Protein AF-A0A0S2EPJ2-F1 (afdb_monomer_lite)

Structure (mmCIF, N/CA/C/O backbone):
data_AF-A0A0S2EPJ2-F1
#
_entry.id   AF-A0A0S2EPJ2-F1
#
loop_
_atom_site.group_PDB
_atom_site.id
_atom_site.type_symbol
_atom_site.label_atom_id
_atom_site.label_alt_id
_atom_site.label_comp_id
_atom_site.label_asym_id
_atom_site.label_entity_id
_atom_site.label_seq_id
_atom_site.pdbx_PDB_ins_code
_atom_site.Cartn_x
_atom_site.Cartn_y
_atom_site.Cartn_z
_atom_site.occupancy
_atom_site.B_iso_or_equiv
_atom_site.auth_seq_id
_atom_site.auth_comp_id
_atom_site.auth_asym_id
_atom_site.auth_atom_id
_atom_site.pdbx_PDB_model_num
ATOM 1 N N . MET A 1 1 ? -5.954 25.237 12.862 1.00 37.69 1 MET A N 1
ATOM 2 C CA . MET A 1 1 ? -6.078 23.889 13.452 1.00 37.69 1 MET A CA 1
ATOM 3 C C . MET A 1 1 ? -5.440 22.920 12.478 1.00 37.69 1 MET A C 1
ATOM 5 O O . MET A 1 1 ? -5.953 22.766 11.379 1.00 37.69 1 MET A O 1
ATOM 9 N N . THR A 1 2 ? -4.280 22.359 12.800 1.00 46.81 2 THR A N 1
ATOM 10 C CA . THR A 1 2 ? -3.656 21.317 11.978 1.00 46.81 2 THR A CA 1
ATOM 11 C C . THR A 1 2 ? -4.481 20.042 12.136 1.00 46.81 2 THR A C 1
ATOM 13 O O . THR A 1 2 ? -4.413 19.377 13.166 1.00 46.81 2 THR A O 1
ATOM 16 N N . GLN A 1 3 ? -5.319 19.731 11.141 1.00 51.78 3 GLN A N 1
ATOM 17 C CA . GLN A 1 3 ? -5.951 18.419 11.015 1.00 51.78 3 GLN A CA 1
ATOM 18 C C . GLN A 1 3 ? -4.836 17.381 10.850 1.00 51.78 3 GLN A C 1
ATOM 20 O O . GLN A 1 3 ? -4.348 17.144 9.747 1.00 51.78 3 GLN A O 1
ATOM 25 N N . HIS A 1 4 ? -4.417 16.755 11.947 1.00 52.84 4 HIS A N 1
ATOM 26 C CA . HIS A 1 4 ? -3.760 15.459 11.870 1.00 52.84 4 HIS A CA 1
ATOM 27 C C . HIS A 1 4 ? -4.826 14.472 11.401 1.00 52.84 4 HIS A C 1
ATOM 29 O O . HIS A 1 4 ? -5.589 13.940 12.204 1.00 52.84 4 HIS A O 1
ATOM 35 N N . SER A 1 5 ? -4.941 14.307 1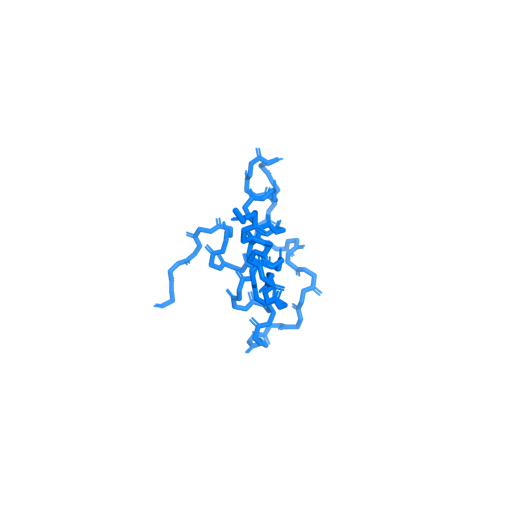0.083 1.00 63.19 5 SER A N 1
ATOM 36 C CA . SER A 1 5 ? -5.751 13.246 9.497 1.00 63.19 5 SER A CA 1
ATOM 37 C C . SER A 1 5 ? -5.248 11.930 10.087 1.00 63.19 5 SER A C 1
ATOM 39 O O . SER A 1 5 ? -4.089 11.564 9.879 1.00 63.19 5 SER A O 1
ATOM 41 N N . LEU A 1 6 ? -6.069 11.283 10.917 1.00 79.00 6 LEU A N 1
ATOM 42 C CA . LEU A 1 6 ? -5.750 9.995 11.521 1.00 79.00 6 LEU A CA 1
ATOM 43 C C . LEU A 1 6 ? -5.663 8.982 10.384 1.00 79.00 6 LEU A C 1
ATOM 45 O O . LEU A 1 6 ? -6.677 8.494 9.896 1.00 79.00 6 LEU A O 1
ATOM 49 N N . MET A 1 7 ? -4.444 8.729 9.920 1.00 85.62 7 MET A N 1
ATOM 50 C CA . MET A 1 7 ? -4.205 7.768 8.855 1.00 85.62 7 MET A CA 1
ATOM 51 C C . MET A 1 7 ? -4.631 6.389 9.335 1.00 85.62 7 MET A C 1
ATOM 53 O O . MET A 1 7 ? -4.166 5.900 10.367 1.00 85.62 7 MET A O 1
ATOM 57 N N . THR A 1 8 ? -5.545 5.782 8.588 1.00 92.44 8 THR A N 1
ATOM 58 C CA . THR A 1 8 ? -6.024 4.437 8.872 1.00 92.44 8 THR A CA 1
ATOM 59 C C . THR A 1 8 ? -4.916 3.425 8.589 1.00 92.44 8 THR A C 1
ATOM 61 O O . THR A 1 8 ? -3.937 3.713 7.894 1.00 92.44 8 THR A O 1
ATOM 64 N N . ARG A 1 9 ? -5.081 2.192 9.085 1.00 94.88 9 ARG A N 1
ATOM 65 C CA . ARG A 1 9 ? -4.186 1.085 8.718 1.00 94.88 9 ARG A CA 1
ATOM 66 C C . ARG A 1 9 ? -4.083 0.938 7.194 1.00 94.88 9 ARG A C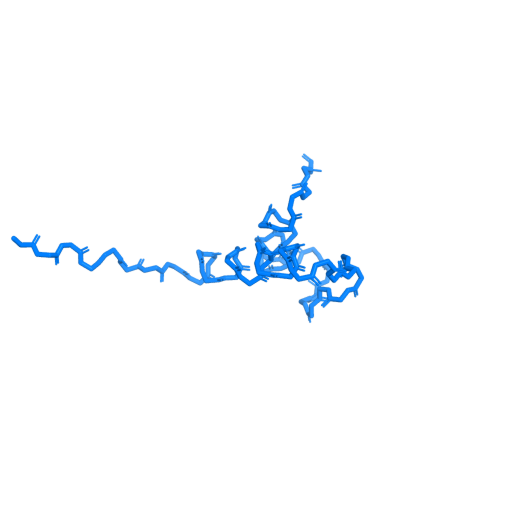 1
ATOM 68 O O . ARG A 1 9 ? -2.976 0.792 6.688 1.00 94.88 9 ARG A O 1
ATOM 75 N N . ASN A 1 10 ? -5.198 1.071 6.473 1.00 95.56 10 ASN A N 1
ATOM 76 C CA . ASN A 1 10 ? -5.206 1.029 5.010 1.00 95.56 10 ASN A CA 1
ATOM 77 C C . ASN A 1 10 ? -4.361 2.147 4.386 1.00 95.56 10 ASN A C 1
ATOM 79 O O . ASN A 1 10 ? -3.601 1.867 3.467 1.00 95.56 10 ASN A O 1
ATOM 83 N N . ASP A 1 11 ? -4.429 3.381 4.893 1.00 96.00 11 ASP A N 1
ATOM 84 C CA . ASP A 1 11 ? -3.654 4.511 4.345 1.00 96.00 11 ASP A CA 1
ATOM 85 C C . ASP A 1 11 ? -2.143 4.357 4.555 1.00 96.00 11 ASP A C 1
ATOM 87 O O . ASP A 1 11 ? -1.331 4.902 3.801 1.00 96.00 11 ASP A O 1
ATOM 91 N N . ILE A 1 12 ? -1.748 3.661 5.622 1.00 96.75 12 ILE A N 1
ATOM 92 C CA . ILE A 1 12 ? -0.347 3.316 5.883 1.00 96.75 12 ILE A CA 1
ATOM 93 C C . ILE A 1 12 ? 0.097 2.253 4.879 1.00 96.75 12 ILE A C 1
ATOM 95 O O . ILE A 1 12 ? 1.063 2.459 4.149 1.00 96.75 12 ILE A O 1
ATOM 99 N N . VAL A 1 13 ? -0.656 1.159 4.784 1.00 97.81 13 VAL A N 1
ATOM 100 C CA . VAL A 1 13 ? -0.323 0.020 3.920 1.00 97.81 13 VAL A CA 1
ATOM 101 C C . VAL A 1 13 ? -0.350 0.398 2.434 1.00 97.81 13 VAL A C 1
ATOM 103 O O . VAL A 1 13 ? 0.490 -0.055 1.657 1.00 97.81 13 VAL A O 1
ATOM 106 N N . LYS A 1 14 ? -1.257 1.291 2.032 1.00 97.25 14 LYS A N 1
ATOM 107 C CA . LYS A 1 14 ? -1.294 1.844 0.676 1.00 97.25 14 LYS A CA 1
ATOM 108 C C . LYS A 1 14 ? -0.017 2.623 0.350 1.00 97.25 14 LYS A C 1
ATOM 110 O O . LYS A 1 14 ? 0.583 2.384 -0.695 1.00 97.25 14 LYS A O 1
ATOM 115 N N . ARG A 1 15 ? 0.472 3.469 1.265 1.00 97.56 15 ARG A N 1
ATOM 1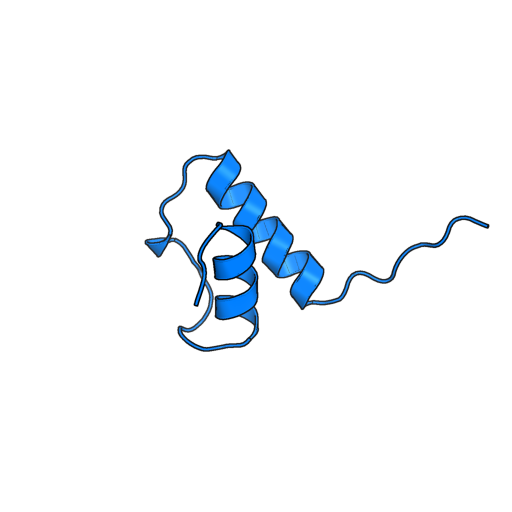16 C CA . ARG A 1 15 ? 1.755 4.175 1.082 1.00 97.56 15 ARG A CA 1
ATOM 117 C C . ARG A 1 15 ? 2.955 3.240 1.022 1.00 97.56 15 ARG A C 1
ATOM 119 O O . ARG A 1 15 ? 3.861 3.482 0.235 1.00 97.56 15 ARG A O 1
ATOM 126 N N . GLU A 1 16 ? 2.952 2.145 1.779 1.00 97.62 16 GLU A N 1
ATOM 127 C CA . GLU A 1 16 ? 4.000 1.121 1.652 1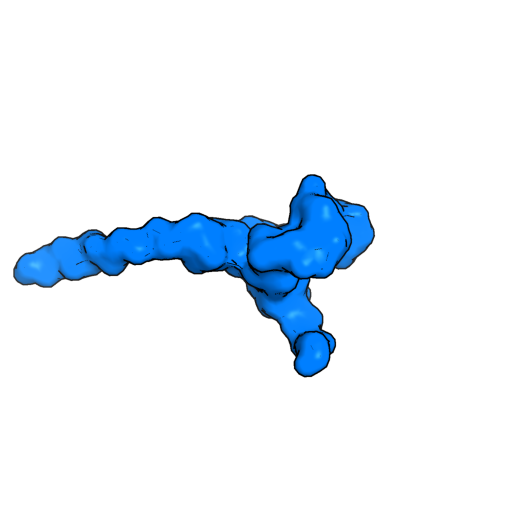.00 97.62 16 GLU A CA 1
ATOM 128 C C . GLU A 1 16 ? 4.045 0.521 0.232 1.00 97.62 16 GLU A C 1
ATOM 130 O O . GLU A 1 16 ? 5.126 0.280 -0.310 1.00 97.62 16 GLU A O 1
ATOM 135 N N . GLY A 1 17 ? 2.881 0.310 -0.392 1.00 97.50 17 GLY A N 1
ATOM 136 C CA . GLY A 1 17 ? 2.777 -0.120 -1.789 1.00 97.50 17 GLY A CA 1
ATOM 137 C C . GLY A 1 17 ? 3.289 0.932 -2.778 1.00 97.50 17 GLY A C 1
ATOM 138 O O . GLY A 1 17 ? 4.040 0.607 -3.703 1.00 97.50 17 GLY A O 1
ATOM 139 N N . GLU A 1 18 ? 2.941 2.203 -2.561 1.00 98.00 18 GLU A N 1
ATOM 140 C CA . GLU A 1 18 ? 3.424 3.335 -3.367 1.00 98.00 18 GLU A CA 1
ATOM 141 C C . GLU A 1 18 ? 4.954 3.462 -3.306 1.00 98.00 18 GLU A C 1
ATOM 143 O O . GLU A 1 18 ? 5.608 3.623 -4.343 1.00 98.00 18 GLU A O 1
ATOM 148 N N . ASP A 1 19 ? 5.531 3.313 -2.112 1.00 97.88 19 ASP A N 1
ATOM 149 C CA . ASP A 1 19 ? 6.975 3.314 -1.876 1.00 97.88 19 ASP A CA 1
ATOM 150 C C . ASP A 1 19 ? 7.663 2.140 -2.575 1.00 97.88 19 ASP A C 1
ATOM 152 O O . ASP A 1 19 ? 8.714 2.309 -3.205 1.00 97.88 19 ASP A O 1
ATOM 156 N N . ALA A 1 20 ? 7.075 0.943 -2.506 1.00 97.31 20 ALA A N 1
ATOM 157 C CA . ALA A 1 20 ? 7.595 -0.229 -3.199 1.00 97.31 20 ALA A CA 1
ATOM 158 C C . ALA A 1 20 ? 7.614 -0.017 -4.723 1.00 97.31 20 ALA A C 1
ATOM 160 O O . ALA A 1 20 ? 8.636 -0.289 -5.364 1.00 97.31 20 ALA A O 1
ATOM 161 N N . ARG A 1 21 ? 6.542 0.547 -5.296 1.00 96.88 21 ARG A N 1
ATOM 162 C CA . ARG A 1 21 ? 6.493 0.924 -6.718 1.00 96.88 21 ARG A CA 1
ATOM 163 C C . ARG A 1 21 ? 7.557 1.969 -7.058 1.00 96.88 21 ARG A C 1
ATOM 165 O O . ARG A 1 21 ? 8.290 1.793 -8.030 1.00 96.88 21 ARG A O 1
ATOM 172 N N . SER A 1 22 ? 7.674 3.027 -6.254 1.00 97.06 22 SER A N 1
ATOM 173 C CA . SER A 1 22 ? 8.665 4.101 -6.433 1.00 97.06 22 SER A CA 1
ATOM 174 C C . SER A 1 22 ? 10.100 3.557 -6.459 1.00 97.06 22 SER A C 1
ATOM 176 O O . SER A 1 22 ? 10.917 3.931 -7.301 1.00 97.06 22 SER A O 1
ATOM 178 N N . ARG A 1 23 ? 10.381 2.566 -5.607 1.00 96.94 23 ARG A N 1
ATOM 179 C CA . ARG A 1 23 ? 11.672 1.866 -5.531 1.00 96.94 23 ARG A CA 1
ATOM 180 C C . ARG A 1 23 ? 11.853 0.766 -6.583 1.00 96.94 23 ARG A C 1
ATOM 182 O O . ARG A 1 23 ? 12.825 0.019 -6.493 1.00 96.94 23 ARG A O 1
ATOM 189 N N . ARG A 1 24 ? 10.942 0.645 -7.558 1.00 94.56 24 ARG A N 1
ATOM 190 C CA . ARG A 1 24 ? 10.943 -0.395 -8.607 1.00 94.56 24 ARG A CA 1
ATOM 191 C C . ARG A 1 24 ? 11.035 -1.822 -8.042 1.00 94.56 24 ARG A C 1
ATOM 193 O O . ARG A 1 24 ? 11.684 -2.683 -8.635 1.00 94.56 24 ARG A O 1
ATOM 200 N N . ARG A 1 25 ? 10.419 -2.069 -6.880 1.00 94.56 25 ARG A N 1
ATOM 201 C CA . ARG A 1 25 ? 10.288 -3.420 -6.310 1.00 94.56 25 ARG A CA 1
ATOM 202 C C . ARG A 1 25 ? 9.328 -4.261 -7.139 1.00 94.56 25 ARG A C 1
ATOM 204 O O . ARG A 1 25 ? 8.598 -3.741 -7.981 1.00 94.56 25 ARG A O 1
ATOM 211 N N . SER A 1 26 ? 9.338 -5.568 -6.907 1.00 94.25 26 SER A N 1
ATOM 212 C CA . SER A 1 26 ? 8.383 -6.467 -7.539 1.00 94.25 26 SER A CA 1
ATOM 213 C C . SER A 1 26 ? 7.085 -6.474 -6.749 1.00 94.25 26 SER A C 1
ATOM 215 O O . SER A 1 26 ? 7.086 -6.468 -5.521 1.00 94.25 26 SER A O 1
ATOM 217 N N . ARG A 1 27 ? 5.955 -6.612 -7.442 1.00 88.75 27 ARG A N 1
ATOM 218 C CA . ARG A 1 27 ? 4.673 -6.895 -6.787 1.00 88.75 27 ARG A CA 1
ATOM 219 C C . ARG A 1 27 ? 4.736 -8.142 -5.900 1.00 88.75 27 ARG A C 1
ATOM 221 O O . ARG A 1 27 ? 4.049 -8.219 -4.885 1.00 88.75 27 ARG A O 1
ATOM 228 N N . LYS A 1 28 ? 5.530 -9.137 -6.307 1.00 93.44 28 LYS A N 1
A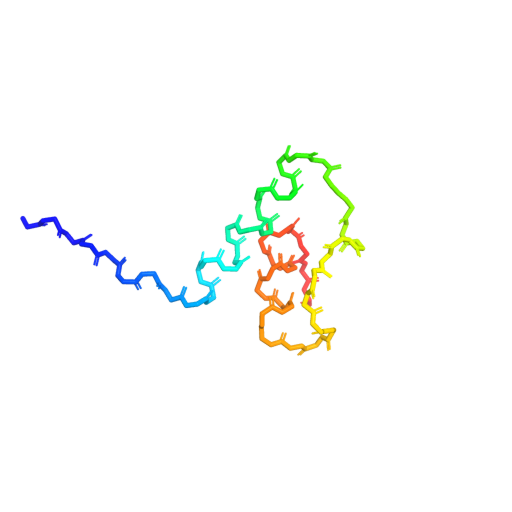TOM 229 C CA . LYS A 1 28 ? 5.696 -10.391 -5.560 1.00 93.44 28 LYS A CA 1
ATOM 230 C C . LYS A 1 28 ? 6.315 -10.168 -4.175 1.00 93.44 28 LYS A C 1
ATOM 232 O O . LYS A 1 28 ? 6.234 -11.065 -3.349 1.00 93.44 28 LYS A O 1
ATOM 237 N N . ASP A 1 29 ? 6.865 -8.978 -3.930 1.00 94.69 29 ASP A N 1
ATOM 238 C CA . ASP A 1 29 ? 7.419 -8.566 -2.645 1.00 94.69 29 ASP A CA 1
ATOM 239 C C . ASP A 1 29 ? 6.335 -8.070 -1.665 1.00 94.69 29 ASP A C 1
ATOM 241 O O . ASP A 1 29 ? 6.676 -7.626 -0.571 1.00 94.69 29 ASP A O 1
ATOM 245 N N . ASN A 1 30 ? 5.041 -8.126 -2.025 1.00 96.69 30 ASN A N 1
ATOM 246 C CA . ASN A 1 30 ? 3.942 -7.828 -1.103 1.00 96.69 30 ASN A CA 1
ATOM 247 C C . ASN A 1 30 ? 4.020 -8.768 0.121 1.00 96.69 30 ASN A C 1
ATOM 249 O O . ASN A 1 30 ? 3.835 -9.978 -0.043 1.00 96.69 30 ASN A O 1
ATOM 253 N N . PRO A 1 31 ? 4.261 -8.249 1.341 1.00 97.25 31 PRO A N 1
ATOM 254 C CA . PRO A 1 31 ? 4.488 -9.083 2.521 1.00 97.25 31 PRO A CA 1
ATOM 255 C C . PRO A 1 31 ? 3.189 -9.623 3.136 1.00 97.25 31 PRO A C 1
ATOM 257 O O . PRO A 1 31 ? 3.226 -10.456 4.042 1.00 97.25 31 PRO A O 1
ATOM 260 N N . TYR A 1 32 ? 2.032 -9.135 2.690 1.00 97.25 32 TYR A N 1
ATOM 261 C CA . TYR A 1 32 ? 0.745 -9.447 3.292 1.00 97.25 32 TYR A CA 1
ATOM 262 C C . TYR A 1 32 ? 0.135 -10.725 2.717 1.00 97.25 32 TYR A C 1
ATOM 264 O O . TYR A 1 32 ? 0.320 -11.073 1.550 1.00 97.25 32 TYR A O 1
ATOM 272 N N . ARG A 1 33 ? -0.659 -11.427 3.536 1.00 96.69 33 ARG A N 1
ATOM 273 C CA . ARG A 1 33 ? -1.361 -12.644 3.107 1.00 96.69 33 ARG A CA 1
ATOM 274 C C . ARG A 1 33 ? -2.268 -12.335 1.901 1.00 96.69 33 ARG A C 1
ATOM 276 O O . ARG A 1 33 ? -3.142 -11.473 2.046 1.00 96.69 33 ARG A O 1
ATOM 283 N N . PRO A 1 34 ? -2.150 -13.060 0.770 1.00 95.44 34 PRO A N 1
ATOM 284 C CA . PRO A 1 34 ? -2.996 -12.849 -0.402 1.00 95.44 34 PRO A CA 1
ATOM 285 C C . PRO A 1 34 ? -4.492 -12.804 -0.071 1.00 95.44 34 PRO A C 1
ATOM 287 O O . PRO A 1 34 ? -4.997 -13.634 0.687 1.00 95.44 34 PRO A O 1
ATOM 290 N N . GLY A 1 35 ? -5.192 -11.810 -0.624 1.00 92.88 35 GLY A N 1
ATOM 291 C CA . GLY A 1 35 ? -6.630 -11.596 -0.428 1.00 92.88 35 GLY A CA 1
ATOM 292 C C . GLY A 1 35 ? -7.038 -10.902 0.880 1.00 92.88 35 GLY A C 1
ATOM 293 O O . GLY A 1 35 ? -8.209 -10.551 1.017 1.00 92.88 35 GLY A O 1
ATOM 294 N N . SER A 1 36 ? -6.113 -10.670 1.819 1.00 96.38 36 SER A N 1
ATOM 295 C CA . SER A 1 36 ? -6.388 -9.870 3.025 1.00 96.38 36 SER A CA 1
ATOM 296 C C . SER A 1 36 ? -6.626 -8.388 2.703 1.00 96.38 36 SER A C 1
ATOM 298 O O . SER A 1 36 ? -6.284 -7.916 1.617 1.00 96.38 36 SER A O 1
ATOM 300 N N . ALA A 1 37 ? -7.200 -7.644 3.657 1.00 96.69 37 ALA A N 1
ATOM 301 C CA . ALA A 1 37 ? -7.403 -6.200 3.522 1.00 96.69 37 ALA A CA 1
ATOM 302 C C . ALA A 1 37 ? -6.072 -5.465 3.285 1.00 96.69 37 ALA A C 1
ATOM 304 O O . ALA A 1 37 ? -5.960 -4.721 2.315 1.00 96.69 37 ALA A O 1
ATOM 305 N N . ASP A 1 38 ? -5.048 -5.769 4.088 1.00 97.75 38 ASP A N 1
ATOM 306 C CA . ASP A 1 38 ? -3.707 -5.195 3.935 1.00 97.75 38 ASP A CA 1
ATOM 307 C C . ASP A 1 38 ? -3.087 -5.564 2.577 1.00 97.75 38 ASP A C 1
ATOM 309 O O . ASP A 1 38 ? -2.524 -4.709 1.899 1.00 97.75 38 ASP A O 1
ATOM 313 N N . TRP A 1 39 ? -3.252 -6.810 2.113 1.00 97.44 39 TRP A N 1
ATOM 314 C CA . TRP A 1 39 ? -2.758 -7.203 0.789 1.00 97.44 39 TRP A CA 1
ATOM 315 C C . TRP A 1 39 ? -3.403 -6.389 -0.330 1.00 97.44 39 TRP A C 1
ATOM 317 O O . TRP A 1 39 ? -2.689 -5.914 -1.210 1.00 97.44 39 TRP A O 1
ATOM 327 N N . ARG A 1 40 ? -4.726 -6.182 -0.275 1.00 96.75 40 ARG A N 1
ATOM 328 C CA . ARG A 1 40 ? -5.453 -5.360 -1.255 1.00 96.75 40 ARG A CA 1
ATOM 329 C C . ARG A 1 40 ? -5.005 -3.903 -1.203 1.00 96.75 40 ARG A C 1
ATOM 331 O O . ARG A 1 40 ? -4.709 -3.349 -2.253 1.00 96.75 40 ARG A O 1
ATOM 338 N N . ALA A 1 41 ? -4.891 -3.322 -0.008 1.00 97.38 41 ALA A N 1
ATOM 339 C CA . ALA A 1 41 ? -4.451 -1.939 0.172 1.00 97.38 41 ALA A CA 1
ATOM 340 C C . ALA A 1 41 ? -3.019 -1.717 -0.346 1.00 97.38 41 ALA A C 1
ATOM 342 O O . ALA A 1 41 ? -2.760 -0.748 -1.059 1.00 97.38 41 ALA A O 1
ATOM 343 N N . TRP A 1 42 ? -2.097 -2.641 -0.054 1.00 97.88 42 TRP A N 1
ATOM 344 C CA . TRP A 1 42 ? -0.719 -2.571 -0.547 1.00 9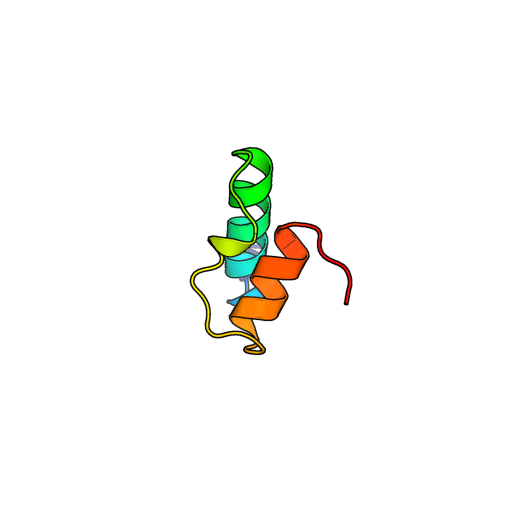7.88 42 TRP A CA 1
ATOM 345 C C . TRP A 1 42 ? -0.685 -2.695 -2.068 1.00 97.88 42 TRP A C 1
ATOM 347 O O . TRP A 1 42 ? -0.025 -1.916 -2.752 1.00 97.88 42 TRP A O 1
ATOM 357 N N . SER A 1 43 ? -1.431 -3.657 -2.615 1.00 97.25 43 SER A N 1
ATOM 358 C CA . SER A 1 43 ? -1.542 -3.875 -4.056 1.00 97.25 43 SER A CA 1
ATOM 359 C C . SER A 1 43 ? -2.137 -2.674 -4.790 1.00 97.25 43 SER A C 1
ATOM 361 O O . SER A 1 43 ? -1.643 -2.330 -5.862 1.00 97.25 43 SER A O 1
ATOM 363 N N . GLU A 1 44 ? -3.141 -2.020 -4.208 1.00 96.62 44 GLU A N 1
ATOM 364 C CA . GLU A 1 44 ? -3.728 -0.784 -4.729 1.00 96.62 44 GLU A CA 1
ATOM 365 C C . GLU A 1 44 ? -2.685 0.343 -4.771 1.00 96.62 44 GLU A C 1
ATOM 367 O O . GLU A 1 44 ? -2.499 0.977 -5.809 1.00 96.62 44 GLU A O 1
ATOM 372 N N . GLY A 1 45 ? -1.933 0.551 -3.683 1.00 96.62 45 GLY A N 1
ATOM 373 C CA . GLY A 1 45 ? -0.846 1.537 -3.637 1.00 96.62 45 GLY A CA 1
ATOM 374 C C . GLY A 1 45 ? 0.291 1.243 -4.620 1.00 96.62 45 GLY A C 1
ATOM 375 O O . GLY A 1 45 ? 0.846 2.148 -5.249 1.00 96.62 45 GLY A O 1
ATOM 376 N N . PHE A 1 46 ? 0.589 -0.041 -4.833 1.00 97.31 46 PHE A N 1
ATOM 377 C CA . PHE A 1 46 ? 1.542 -0.497 -5.845 1.00 97.31 46 PHE A CA 1
ATOM 378 C C . PHE A 1 46 ? 1.050 -0.251 -7.286 1.00 97.31 46 PHE A C 1
ATOM 380 O O . PHE A 1 46 ? 1.838 -0.318 -8.228 1.00 97.31 46 PHE A O 1
ATOM 387 N N . GLY A 1 47 ? -0.228 0.085 -7.481 1.00 94.94 47 GLY A N 1
ATOM 388 C CA . GLY A 1 47 ? -0.809 0.429 -8.779 1.00 94.94 47 GLY A CA 1
ATOM 389 C C . GLY A 1 47 ? -1.556 -0.711 -9.461 1.00 94.94 47 GLY A C 1
ATOM 390 O O . GLY A 1 47 ? -1.756 -0.649 -10.673 1.00 94.94 47 GLY A O 1
ATOM 391 N N . GLU A 1 48 ? -1.963 -1.745 -8.725 1.00 87.88 48 GLU A N 1
ATOM 392 C CA . GLU A 1 48 ? -2.910 -2.709 -9.271 1.00 87.88 48 GLU A CA 1
ATOM 393 C C . GLU A 1 48 ? -4.354 -2.240 -9.187 1.00 87.88 48 GLU A C 1
ATOM 395 O O . GLU A 1 48 ? -4.780 -1.599 -8.229 1.00 87.88 48 GLU A O 1
ATOM 400 N N . THR A 1 49 ? -5.102 -2.622 -10.214 1.00 73.88 49 THR A N 1
ATOM 401 C CA . THR A 1 49 ? -6.553 -2.500 -10.282 1.00 73.88 49 THR A CA 1
ATOM 402 C C . THR A 1 49 ? -7.129 -3.912 -10.231 1.00 73.88 49 THR A C 1
ATOM 404 O O . THR A 1 49 ? -6.591 -4.820 -10.867 1.00 73.88 49 THR A O 1
ATOM 407 N N . PHE A 1 50 ? -8.150 -4.103 -9.396 1.00 59.94 50 PHE A N 1
ATOM 408 C CA . PHE A 1 50 ? -8.842 -5.375 -9.183 1.00 59.94 50 PHE A CA 1
ATOM 409 C C . PHE A 1 50 ? -10.163 -5.404 -9.940 1.00 59.94 50 PHE A C 1
ATOM 411 O O . PHE A 1 50 ? -10.808 -4.331 -10.005 1.00 59.94 50 PHE A O 1
#

Sequence (50 aa):
MTQHSLMTRNDIVKREGEDARSRRRSRKDNPYRPGSADWRAWSEGFGETF

Foldseek 3Di:
DPPPPPQDPLNVLLVLLLVCLVVVHDLVPQPDDPPDSSNVSSCVSVPDDD

Secondary structure (DSSP, 8-state):
--------HHHHHHHHHHHHHHTT--GGG--SPTTSHHHHHHHHHTT---

pLDDT: mean 89.71, std 14.92, range [37.69, 98.0]

Radius of gyration: 11.73 Å; chains: 1; bounding box: 20×37×24 Å